Protein AF-A0A2W5K0N5-F1 (afdb_monomer_lite)

Sequence (132 aa):
MLLSHVYIVDNYRSVMNYVKLINAAVADLQDRGVRAVEAFGRLGNAGSYAQDADPTSALDHICIPTQDVLSACGFKEIVPHPRVSRWRMDINKRNLWKKSVKAALDQRYVDRMIELITYGAPSSPLAGSFSE

Secondary structure (DSSP, 8-state):
-EE------GGG--HHHHHHHHHHHHHHHHHTT--EEEEEEESS-TTGGGTS--TT-TT--TTSPBHHHHHHTT-EEEE--SSEEEEEEE--GGGHHHHHHHHHHHHHHHHHHHHHHHHHS-----------

pLDDT: mean 75.94, std 15.47, range [40.19, 95.31]

Radius of gyration: 26.56 Å; chains: 1; bounding box: 99×34×38 Å

Structure (mmCIF, N/CA/C/O backbone):
data_AF-A0A2W5K0N5-F1
#
_entry.id   AF-A0A2W5K0N5-F1
#
loop_
_atom_site.group_PDB
_atom_site.id
_atom_site.type_symbol
_atom_site.label_atom_id
_atom_site.label_alt_id
_atom_site.label_comp_id
_atom_site.label_asym_id
_atom_site.label_entity_id
_atom_site.label_seq_id
_atom_site.pdbx_PDB_ins_code
_atom_site.Cartn_x
_atom_site.Cartn_y
_atom_site.Cartn_z
_atom_site.occupancy
_atom_site.B_iso_or_equiv
_atom_site.auth_seq_id
_atom_site.auth_comp_id
_atom_site.auth_asym_id
_atom_site.auth_atom_id
_atom_site.pdbx_PDB_model_num
ATOM 1 N N . MET A 1 1 ? 2.009 -6.649 8.890 1.00 78.12 1 MET A N 1
ATOM 2 C CA . MET A 1 1 ? 1.564 -7.415 7.703 1.00 78.12 1 MET A CA 1
ATOM 3 C C . MET A 1 1 ? 2.596 -7.240 6.602 1.00 78.12 1 MET A C 1
ATOM 5 O O . MET A 1 1 ? 3.223 -6.189 6.595 1.00 78.12 1 MET A O 1
ATOM 9 N N . LEU A 1 2 ? 2.782 -8.226 5.722 1.00 77.75 2 LEU A N 1
ATOM 10 C CA . LEU A 1 2 ? 3.717 -8.143 4.597 1.00 77.75 2 LEU A CA 1
ATOM 11 C C . LEU A 1 2 ? 2.949 -7.952 3.280 1.00 77.75 2 LEU A C 1
ATOM 13 O O . LEU A 1 2 ? 2.092 -8.768 2.952 1.00 77.75 2 LEU A O 1
ATOM 17 N N . LEU A 1 3 ? 3.263 -6.893 2.539 1.00 76.69 3 LEU A N 1
ATOM 18 C CA . LEU A 1 3 ? 2.844 -6.686 1.158 1.00 76.69 3 LEU A CA 1
ATOM 19 C C . LEU A 1 3 ? 3.923 -7.280 0.248 1.00 76.69 3 LEU A C 1
ATOM 21 O O . LEU A 1 3 ? 4.982 -6.681 0.057 1.00 76.69 3 LEU A O 1
ATOM 25 N N . SER A 1 4 ? 3.678 -8.487 -0.256 1.00 69.69 4 SER A N 1
ATOM 26 C CA . SER A 1 4 ? 4.635 -9.203 -1.104 1.00 69.69 4 SER A CA 1
ATOM 27 C C . SER A 1 4 ? 4.539 -8.787 -2.570 1.00 69.69 4 SER A C 1
ATOM 29 O O . SER A 1 4 ? 5.571 -8.573 -3.203 1.00 69.69 4 SER A O 1
ATOM 31 N N . HIS A 1 5 ? 3.316 -8.652 -3.096 1.00 78.62 5 HIS A N 1
ATOM 32 C CA . HIS A 1 5 ? 3.070 -8.437 -4.519 1.00 78.62 5 HIS A CA 1
ATOM 33 C C . HIS A 1 5 ? 1.906 -7.475 -4.774 1.00 78.62 5 HIS A C 1
ATOM 35 O O . HIS A 1 5 ? 0.854 -7.573 -4.143 1.00 78.62 5 HIS A O 1
ATOM 41 N N . VAL A 1 6 ? 2.088 -6.574 -5.737 1.00 81.81 6 VAL A N 1
ATOM 42 C CA . VAL A 1 6 ? 1.062 -5.691 -6.297 1.00 81.81 6 VAL A CA 1
ATOM 43 C C . VAL A 1 6 ? 1.222 -5.689 -7.808 1.00 81.81 6 VAL A C 1
ATOM 45 O O . VAL A 1 6 ? 2.277 -5.328 -8.324 1.00 81.81 6 VAL A O 1
ATOM 48 N N . TYR A 1 7 ? 0.168 -6.069 -8.521 1.00 81.25 7 TYR A N 1
ATOM 49 C CA . TYR A 1 7 ? 0.169 -6.125 -9.976 1.00 81.25 7 TYR A CA 1
ATOM 50 C C . TYR A 1 7 ? -0.955 -5.260 -10.539 1.00 81.25 7 TYR A C 1
ATOM 52 O O . TYR A 1 7 ? -2.096 -5.331 -10.083 1.00 81.25 7 TYR A O 1
ATOM 60 N N . ILE A 1 8 ? -0.617 -4.453 -11.541 1.00 80.75 8 ILE A N 1
ATOM 61 C CA . ILE A 1 8 ? -1.568 -3.694 -12.344 1.00 80.75 8 ILE A CA 1
ATOM 62 C C . ILE A 1 8 ? -1.323 -4.095 -13.791 1.00 80.75 8 ILE A C 1
ATOM 64 O O . ILE A 1 8 ? -0.190 -4.038 -14.264 1.00 80.75 8 ILE A O 1
ATOM 68 N N . VAL A 1 9 ? -2.391 -4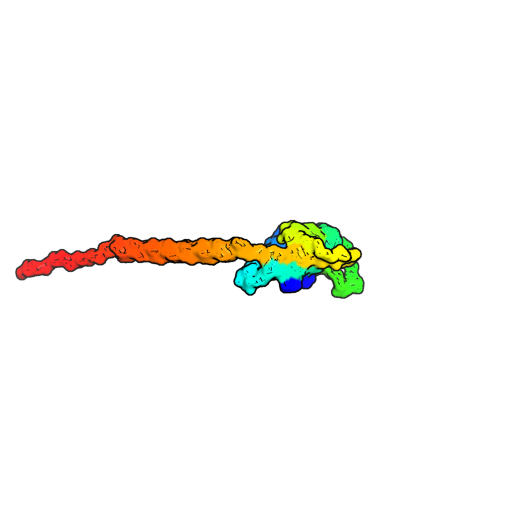.507 -14.470 1.00 80.94 9 VAL A N 1
ATOM 69 C CA . VAL A 1 9 ? -2.374 -4.838 -15.899 1.00 80.94 9 VAL A CA 1
ATOM 70 C C . VAL A 1 9 ? -1.845 -3.668 -16.732 1.00 80.94 9 VAL A C 1
ATOM 72 O O . VAL A 1 9 ? -2.127 -2.506 -16.435 1.00 80.94 9 VAL A O 1
ATOM 75 N N . ASP A 1 10 ? -1.100 -3.982 -17.791 1.00 75.69 10 ASP A N 1
ATOM 76 C CA . ASP A 1 10 ? -0.257 -3.026 -18.525 1.00 75.69 10 ASP A CA 1
ATOM 77 C C . ASP A 1 10 ? -1.001 -1.765 -18.989 1.00 75.69 10 ASP A C 1
ATOM 79 O O . ASP A 1 10 ? -0.510 -0.656 -18.786 1.00 75.69 10 ASP A O 1
ATOM 83 N N . ASN A 1 11 ? -2.237 -1.913 -19.476 1.00 80.81 11 ASN A N 1
ATOM 84 C CA . ASN A 1 11 ? -3.085 -0.805 -19.946 1.00 80.81 11 ASN A CA 1
ATOM 85 C C . ASN A 1 11 ? -3.428 0.238 -18.867 1.00 80.81 11 ASN A C 1
ATOM 87 O O . ASN A 1 11 ? -3.896 1.329 -19.185 1.00 80.81 11 ASN A O 1
ATOM 91 N N . TYR A 1 12 ? -3.223 -0.093 -17.592 1.00 80.38 12 TYR A N 1
ATOM 92 C CA . TYR A 1 12 ? -3.533 0.767 -16.454 1.00 80.38 12 TYR A CA 1
ATOM 93 C C . TYR A 1 12 ? -2.299 1.074 -15.603 1.00 80.38 12 TYR A C 1
ATOM 95 O O . TYR A 1 12 ? -2.435 1.645 -14.516 1.00 80.38 12 TYR A O 1
ATOM 103 N N . ARG A 1 13 ? -1.087 0.728 -16.053 1.00 76.94 13 ARG A N 1
ATOM 104 C CA . ARG A 1 13 ? 0.127 1.026 -15.289 1.00 76.94 13 ARG A CA 1
ATOM 105 C C . ARG A 1 13 ? 0.371 2.526 -15.230 1.00 76.94 13 ARG A C 1
ATOM 107 O O . ARG A 1 13 ? 0.642 3.189 -16.222 1.00 76.94 13 ARG A O 1
ATOM 114 N N . SER A 1 14 ? 0.299 3.061 -14.021 1.00 78.69 14 SER A N 1
ATOM 115 C CA . SER A 1 14 ? 0.769 4.401 -13.689 1.00 78.69 14 SER A CA 1
ATOM 116 C C . SER A 1 14 ? 1.132 4.434 -12.211 1.00 78.69 14 SER A C 1
ATOM 118 O O . SER A 1 14 ? 0.485 3.749 -11.414 1.00 78.69 14 SER A O 1
ATOM 120 N N . VAL A 1 15 ? 2.117 5.257 -11.828 1.00 79.94 15 VAL A N 1
ATOM 121 C CA . VAL A 1 15 ? 2.487 5.485 -10.412 1.00 79.94 15 VAL A CA 1
ATOM 122 C C . VAL A 1 15 ? 1.230 5.712 -9.569 1.00 79.94 15 VAL A C 1
ATOM 124 O O . VAL A 1 15 ? 1.040 5.091 -8.528 1.00 79.94 15 VAL A O 1
ATOM 127 N N . MET A 1 16 ? 0.327 6.562 -10.060 1.00 83.69 16 MET A N 1
ATOM 128 C CA . MET A 1 16 ? -0.874 6.961 -9.336 1.00 83.69 16 MET A CA 1
ATOM 129 C C . MET A 1 16 ? -1.853 5.801 -9.115 1.00 83.69 16 MET A C 1
ATOM 131 O O . MET A 1 16 ? -2.501 5.742 -8.072 1.00 83.69 16 MET A O 1
ATOM 135 N N . ASN A 1 17 ? -1.959 4.860 -10.057 1.00 87.25 17 ASN A N 1
ATOM 136 C CA . ASN A 1 17 ? -2.817 3.687 -9.883 1.00 87.25 17 ASN A CA 1
ATOM 137 C C . ASN A 1 17 ? -2.241 2.716 -8.844 1.00 87.25 17 ASN A C 1
ATOM 139 O O . ASN A 1 17 ? -3.003 2.195 -8.028 1.00 87.25 17 ASN A O 1
ATOM 143 N N . TYR A 1 18 ? -0.915 2.551 -8.791 1.00 86.94 18 TYR A N 1
ATOM 144 C CA . TYR A 1 18 ? -0.266 1.807 -7.706 1.00 86.94 18 TYR A CA 1
ATOM 145 C C . TYR A 1 18 ? -0.507 2.466 -6.349 1.00 86.94 18 TYR A C 1
ATOM 147 O O . TYR A 1 18 ? -0.925 1.795 -5.408 1.00 86.94 18 TYR A O 1
ATOM 155 N N . VAL A 1 19 ? -0.314 3.785 -6.262 1.00 87.75 19 VAL A N 1
ATOM 156 C CA . VAL A 1 19 ? -0.533 4.548 -5.026 1.00 87.75 19 VAL A CA 1
ATOM 157 C C . VAL A 1 19 ? -1.979 4.419 -4.544 1.00 87.75 19 VAL A C 1
ATOM 159 O O . VAL A 1 19 ? -2.211 4.150 -3.368 1.00 87.75 19 VAL A O 1
ATOM 162 N N . LYS A 1 20 ? -2.963 4.549 -5.442 1.00 90.06 20 LYS A N 1
ATOM 163 C CA . LYS A 1 20 ? -4.386 4.367 -5.111 1.00 90.06 20 LYS A CA 1
ATOM 164 C C . LYS A 1 20 ? -4.668 2.977 -4.542 1.00 90.06 20 LYS A C 1
ATOM 166 O O . LYS A 1 20 ? -5.316 2.873 -3.504 1.00 90.06 20 LYS A O 1
ATOM 171 N N . LEU A 1 21 ? -4.174 1.929 -5.203 1.00 90.81 21 LEU A N 1
ATOM 172 C CA . LEU A 1 21 ? -4.404 0.546 -4.790 1.00 90.81 21 LEU A CA 1
ATOM 173 C C . LEU A 1 21 ? -3.762 0.246 -3.429 1.00 90.81 21 LEU A C 1
ATOM 175 O O . LEU A 1 21 ? -4.417 -0.303 -2.544 1.00 90.81 21 LEU A O 1
ATOM 179 N N . ILE A 1 22 ? -2.503 0.651 -3.242 1.00 90.75 22 ILE A N 1
ATOM 180 C CA . ILE A 1 22 ? -1.772 0.450 -1.987 1.00 90.75 22 ILE A CA 1
ATOM 181 C C . ILE A 1 22 ? -2.444 1.226 -0.851 1.00 90.75 22 ILE A C 1
ATOM 183 O O . ILE A 1 22 ? -2.682 0.651 0.208 1.00 90.75 22 ILE A O 1
ATOM 187 N N . ASN A 1 23 ? -2.819 2.490 -1.062 1.00 90.75 23 ASN A N 1
ATOM 188 C CA . ASN A 1 23 ? -3.488 3.293 -0.036 1.00 90.75 23 ASN A CA 1
ATOM 189 C C . ASN A 1 23 ? -4.859 2.726 0.354 1.00 90.75 23 ASN A C 1
ATOM 191 O O . ASN A 1 23 ? -5.196 2.727 1.537 1.00 90.75 23 ASN A O 1
ATOM 195 N N . ALA A 1 24 ? -5.634 2.216 -0.608 1.00 90.19 24 ALA A N 1
ATOM 196 C CA . ALA A 1 24 ? -6.909 1.561 -0.324 1.00 90.19 24 ALA A CA 1
ATOM 197 C C . ALA A 1 24 ? -6.716 0.297 0.530 1.00 90.19 24 ALA A C 1
ATOM 199 O O . ALA A 1 24 ? -7.400 0.126 1.538 1.00 90.19 24 ALA A O 1
ATOM 200 N N . ALA A 1 25 ? -5.737 -0.546 0.182 1.00 91.19 25 ALA A N 1
ATOM 201 C CA . ALA A 1 25 ? -5.396 -1.722 0.979 1.00 91.19 25 ALA A CA 1
ATOM 202 C C . ALA A 1 25 ? -4.927 -1.328 2.388 1.00 91.19 25 ALA A C 1
ATOM 204 O O . ALA A 1 25 ? -5.382 -1.884 3.380 1.00 91.19 25 ALA A O 1
ATOM 205 N N . VAL A 1 26 ? -4.055 -0.327 2.502 1.00 90.19 26 VAL A N 1
ATOM 206 C CA . VAL A 1 26 ? -3.580 0.199 3.787 1.00 90.19 26 VAL A CA 1
ATOM 207 C C . VAL A 1 26 ? -4.726 0.715 4.659 1.00 90.19 26 VAL A C 1
ATOM 209 O O . VAL A 1 26 ? -4.705 0.475 5.866 1.00 90.19 26 VAL A O 1
ATOM 212 N N . ALA A 1 27 ? -5.712 1.400 4.076 1.00 88.00 27 ALA A N 1
ATOM 213 C CA . ALA A 1 27 ? -6.884 1.882 4.799 1.00 88.00 27 ALA A CA 1
ATOM 214 C C . ALA A 1 27 ? -7.715 0.720 5.372 1.00 88.00 27 ALA A C 1
ATOM 216 O O . ALA A 1 27 ? -8.023 0.728 6.562 1.00 88.00 27 ALA A O 1
ATOM 217 N N . ASP A 1 28 ? -7.977 -0.325 4.581 1.00 89.06 28 ASP A N 1
ATOM 218 C CA . ASP A 1 28 ? -8.664 -1.534 5.066 1.00 89.06 28 ASP A CA 1
ATOM 219 C C . ASP A 1 28 ? -7.885 -2.213 6.212 1.00 89.06 28 ASP A C 1
ATOM 221 O O . ASP A 1 28 ? -8.448 -2.603 7.235 1.00 89.06 28 ASP A O 1
ATOM 225 N N . LEU A 1 29 ? -6.555 -2.286 6.113 1.00 89.12 29 LEU A N 1
ATOM 226 C CA . LEU A 1 29 ? -5.715 -2.838 7.183 1.00 89.12 29 LEU A CA 1
ATOM 227 C C . LEU A 1 29 ? -5.703 -1.977 8.443 1.00 89.12 29 LEU A C 1
ATOM 229 O O . LEU A 1 29 ? -5.620 -2.504 9.558 1.00 89.12 29 LEU A O 1
ATOM 233 N N . GLN A 1 30 ? -5.760 -0.659 8.274 1.00 85.94 30 GLN A N 1
ATOM 234 C CA . GLN A 1 30 ? -5.867 0.279 9.377 1.00 85.94 30 GLN A CA 1
ATOM 235 C C . GLN A 1 30 ? -7.162 0.044 10.161 1.00 85.94 30 GLN A C 1
ATOM 237 O O . GLN A 1 30 ? -7.110 -0.011 11.394 1.00 85.94 30 GLN A O 1
ATOM 242 N N . ASP A 1 31 ? -8.280 -0.171 9.468 1.00 84.50 31 ASP A N 1
ATOM 243 C CA . ASP A 1 31 ? -9.580 -0.458 10.083 1.00 84.50 31 ASP A CA 1
ATOM 244 C C . ASP A 1 31 ? -9.586 -1.820 10.800 1.00 84.50 31 ASP A C 1
ATOM 246 O O . ASP A 1 31 ? -10.184 -1.967 11.866 1.00 84.50 31 ASP A O 1
ATOM 250 N N . ARG A 1 32 ? -8.798 -2.788 10.312 1.00 86.06 32 ARG A N 1
ATOM 251 C CA . ARG A 1 32 ? -8.540 -4.083 10.981 1.00 86.06 32 ARG A CA 1
ATOM 252 C C . ARG A 1 32 ? -7.537 -4.002 12.140 1.00 86.06 32 ARG A C 1
ATOM 254 O O . ARG A 1 32 ? -7.198 -5.015 12.750 1.00 86.06 32 ARG A O 1
ATOM 261 N N . GLY A 1 33 ? -7.026 -2.812 12.456 1.00 84.12 33 GLY A N 1
ATOM 262 C CA . GLY A 1 33 ? -6.137 -2.579 13.595 1.00 84.12 33 GLY A CA 1
ATOM 263 C C . GLY A 1 33 ? -4.663 -2.932 13.364 1.00 84.12 33 GLY A C 1
ATOM 264 O O . GLY A 1 33 ? -3.892 -2.961 14.337 1.00 84.12 33 GLY A O 1
ATOM 265 N N . VAL A 1 34 ? -4.245 -3.155 12.111 1.00 90.25 34 VAL A N 1
ATOM 266 C CA . VAL A 1 34 ? -2.838 -3.372 11.745 1.00 90.25 34 VAL A CA 1
ATOM 267 C C . VAL A 1 34 ? -2.022 -2.121 12.074 1.00 90.25 34 VAL A C 1
ATOM 269 O O . VAL A 1 34 ? -2.405 -0.998 11.764 1.00 90.25 34 VAL A O 1
ATOM 272 N N . ARG A 1 35 ? -0.878 -2.313 12.742 1.00 89.00 35 ARG A N 1
ATOM 273 C CA . ARG A 1 35 ? -0.014 -1.208 13.204 1.00 89.00 35 ARG A CA 1
ATOM 274 C C . ARG A 1 35 ? 1.081 -0.828 12.220 1.00 89.00 35 ARG A C 1
ATOM 276 O O . ARG A 1 35 ? 1.585 0.284 12.286 1.00 89.00 35 ARG A O 1
ATOM 283 N N . ALA A 1 36 ? 1.477 -1.757 11.361 1.00 92.12 36 ALA A N 1
ATOM 284 C CA . ALA A 1 36 ? 2.515 -1.528 10.375 1.00 92.12 36 ALA A CA 1
ATOM 285 C C . ALA A 1 36 ? 2.392 -2.501 9.203 1.00 92.12 36 ALA A C 1
ATOM 287 O O . ALA A 1 36 ? 2.004 -3.670 9.367 1.00 92.12 36 ALA A O 1
ATOM 288 N N . VAL A 1 37 ? 2.776 -2.002 8.036 1.00 93.19 37 VAL A N 1
ATOM 289 C CA . VAL A 1 37 ? 2.890 -2.763 6.796 1.00 93.19 37 VAL A CA 1
ATOM 290 C C . VAL A 1 37 ? 4.348 -2.745 6.376 1.00 93.19 37 VAL A C 1
ATOM 292 O O . VAL A 1 37 ? 4.963 -1.686 6.316 1.00 93.19 37 VAL A O 1
ATOM 295 N N . GLU A 1 38 ? 4.898 -3.920 6.111 1.00 94.81 38 GLU A N 1
ATOM 296 C CA . GLU A 1 38 ? 6.221 -4.084 5.519 1.00 94.81 38 GLU A CA 1
ATOM 297 C C . GLU A 1 38 ? 6.057 -4.491 4.060 1.00 94.81 38 GLU A C 1
ATOM 299 O O . GLU A 1 38 ? 5.112 -5.199 3.721 1.00 94.81 38 GLU A O 1
ATOM 304 N N . ALA A 1 39 ? 6.953 -4.033 3.198 1.00 92.50 39 ALA A N 1
ATOM 305 C CA . ALA A 1 39 ? 6.947 -4.335 1.775 1.00 92.50 39 ALA A CA 1
ATOM 306 C C . ALA A 1 39 ? 8.378 -4.534 1.280 1.00 92.50 39 ALA A C 1
ATOM 308 O O . ALA A 1 39 ? 9.330 -4.012 1.867 1.00 92.50 39 ALA A O 1
ATOM 309 N N . PHE A 1 40 ? 8.529 -5.270 0.187 1.00 90.38 40 PHE A N 1
ATOM 310 C CA . PHE A 1 40 ? 9.780 -5.302 -0.561 1.00 90.38 40 PHE A CA 1
ATOM 311 C C . PHE A 1 40 ? 9.687 -4.325 -1.728 1.00 90.38 40 PHE A C 1
ATOM 313 O O . PHE A 1 40 ? 8.659 -4.262 -2.398 1.00 90.38 40 PHE A O 1
ATOM 320 N N . GLY A 1 41 ? 10.746 -3.547 -1.932 1.00 87.81 41 GLY A N 1
ATOM 321 C CA . GLY A 1 41 ? 10.824 -2.520 -2.961 1.00 87.81 41 GLY A CA 1
ATOM 322 C C . GLY A 1 41 ? 12.032 -2.724 -3.853 1.00 87.81 41 GLY A C 1
ATOM 323 O O . GLY A 1 41 ? 13.132 -2.941 -3.347 1.00 87.81 41 GLY A O 1
ATOM 324 N N . ARG A 1 42 ? 11.843 -2.642 -5.168 1.00 85.00 42 ARG A N 1
ATOM 325 C CA . ARG A 1 42 ? 12.955 -2.671 -6.125 1.00 85.00 42 ARG A CA 1
ATOM 326 C C . ARG A 1 42 ? 13.481 -1.256 -6.367 1.00 85.00 42 ARG A C 1
ATOM 328 O O . ARG A 1 42 ? 12.714 -0.290 -6.346 1.00 85.00 42 ARG A O 1
ATOM 335 N N . LEU A 1 43 ? 14.779 -1.147 -6.629 1.00 80.12 43 LEU A N 1
ATOM 336 C CA . LEU A 1 43 ? 15.374 0.073 -7.173 1.00 80.12 43 LEU A CA 1
ATOM 337 C C . LEU A 1 43 ? 14.749 0.399 -8.541 1.00 80.12 43 LEU A C 1
ATOM 339 O O . LEU A 1 43 ? 14.390 -0.504 -9.292 1.00 80.12 43 LEU A O 1
ATOM 343 N N . GLY A 1 44 ? 14.610 1.683 -8.861 1.00 76.25 44 GLY A N 1
ATOM 344 C CA . GLY A 1 44 ? 14.014 2.139 -10.121 1.00 76.25 44 GLY A CA 1
ATOM 345 C C . GLY A 1 44 ? 12.743 2.962 -9.927 1.00 76.25 44 GLY A C 1
ATOM 346 O O . GLY A 1 44 ? 12.392 3.344 -8.808 1.00 76.25 44 GLY A O 1
ATOM 347 N N . ASN A 1 45 ? 12.076 3.263 -11.040 1.00 70.00 45 ASN A N 1
ATOM 348 C CA . ASN A 1 45 ? 10.866 4.080 -11.080 1.00 70.00 45 ASN A CA 1
ATOM 349 C C . ASN A 1 45 ? 9.708 3.299 -11.709 1.00 70.00 45 ASN A C 1
ATOM 351 O O . ASN A 1 45 ? 9.919 2.313 -12.407 1.00 70.00 45 ASN A O 1
ATOM 355 N N . ALA A 1 46 ? 8.470 3.742 -11.523 1.00 63.22 46 ALA A N 1
ATOM 356 C CA . ALA A 1 46 ? 7.320 3.040 -12.084 1.00 63.22 46 ALA A CA 1
ATOM 357 C C . ALA A 1 46 ? 7.299 3.005 -13.626 1.00 63.22 46 ALA A C 1
ATOM 359 O O . ALA A 1 46 ? 6.523 2.258 -14.213 1.00 63.22 46 ALA A O 1
ATOM 360 N N . GLY A 1 47 ? 8.119 3.811 -14.307 1.00 60.12 47 GLY A N 1
ATOM 361 C CA . GLY A 1 47 ? 8.317 3.707 -15.754 1.00 60.12 47 GLY A CA 1
ATOM 362 C C . GLY A 1 47 ? 9.169 2.498 -16.156 1.00 60.12 47 GLY A C 1
ATOM 363 O O . GLY A 1 47 ? 9.066 2.029 -17.286 1.00 60.12 47 GLY A O 1
ATOM 364 N N . SER A 1 48 ? 9.964 1.949 -15.232 1.00 61.22 48 SER A N 1
ATOM 365 C CA . SER A 1 48 ? 10.899 0.852 -15.485 1.00 61.22 48 SER A CA 1
ATOM 366 C C . SER A 1 48 ? 10.275 -0.546 -15.356 1.00 61.22 48 SER A C 1
ATOM 368 O O . SER A 1 48 ? 10.924 -1.541 -15.678 1.00 61.22 48 SER A O 1
ATOM 370 N N . TYR A 1 49 ? 8.980 -0.656 -15.006 1.00 60.94 49 TYR A N 1
ATOM 371 C CA . TYR A 1 49 ? 8.255 -1.942 -15.008 1.00 60.94 49 TYR A CA 1
ATOM 372 C C . TYR A 1 49 ? 8.268 -2.650 -16.374 1.00 60.94 49 TYR A C 1
ATOM 374 O O . TYR A 1 49 ? 8.102 -3.864 -16.411 1.00 60.94 49 TYR A O 1
ATOM 382 N N . ALA A 1 50 ? 8.460 -1.910 -17.472 1.00 51.81 50 ALA A N 1
ATOM 383 C CA . ALA A 1 50 ? 8.512 -2.453 -18.830 1.00 51.81 50 ALA A CA 1
ATOM 384 C C . ALA A 1 50 ? 9.933 -2.804 -19.318 1.00 51.81 50 ALA A C 1
ATOM 386 O O . ALA A 1 50 ? 10.064 -3.577 -20.260 1.00 51.81 50 ALA A O 1
ATOM 387 N N . GLN A 1 51 ? 10.985 -2.233 -18.719 1.00 53.47 51 GLN A N 1
ATOM 388 C CA . GLN A 1 51 ? 12.378 -2.408 -19.169 1.00 53.47 51 GLN A CA 1
ATOM 389 C C . GLN A 1 51 ? 13.167 -3.404 -18.316 1.00 53.47 51 GLN A C 1
ATOM 391 O O . GLN A 1 51 ? 14.084 -4.041 -18.822 1.00 53.47 51 GLN A O 1
ATOM 396 N N . ASP A 1 52 ? 12.775 -3.586 -17.055 1.00 51.31 52 ASP A N 1
ATOM 397 C CA . ASP A 1 52 ? 13.497 -4.420 -16.088 1.00 51.31 52 ASP A CA 1
ATOM 398 C C . ASP A 1 52 ? 12.877 -5.822 -15.929 1.00 51.31 52 ASP A C 1
ATOM 400 O O . ASP A 1 52 ? 12.939 -6.392 -14.837 1.00 51.31 52 ASP A O 1
ATOM 404 N N . ALA A 1 53 ? 12.181 -6.319 -16.956 1.00 54.19 53 ALA A N 1
ATOM 405 C CA . ALA A 1 53 ? 11.645 -7.676 -17.003 1.00 54.19 53 ALA A CA 1
ATOM 406 C C . ALA A 1 53 ? 12.601 -8.558 -17.831 1.00 54.19 53 ALA A C 1
ATOM 408 O O . ALA A 1 53 ? 12.438 -8.685 -19.040 1.00 54.19 53 ALA A O 1
ATOM 409 N N . ASP A 1 54 ? 13.627 -9.117 -17.194 1.00 53.16 54 ASP A N 1
ATOM 410 C CA . ASP A 1 54 ? 14.319 -10.323 -17.636 1.00 53.16 54 ASP A CA 1
ATOM 411 C C . ASP A 1 54 ? 13.295 -11.469 -17.813 1.00 53.16 54 ASP A C 1
ATOM 413 O O . ASP A 1 54 ? 12.788 -12.038 -16.838 1.00 53.16 54 ASP A O 1
ATOM 417 N N . PRO A 1 55 ? 12.985 -11.858 -19.062 1.00 52.09 55 PRO A N 1
ATOM 418 C CA . PRO A 1 55 ? 11.996 -12.894 -19.350 1.00 52.09 55 PRO A CA 1
ATOM 419 C C . PRO A 1 55 ? 12.424 -14.288 -18.858 1.00 52.09 55 PRO A C 1
ATOM 421 O O . PRO A 1 55 ? 11.620 -15.219 -18.872 1.00 52.09 55 PRO A O 1
ATOM 424 N N . THR A 1 56 ? 13.680 -14.447 -18.434 1.00 53.00 56 THR A N 1
ATOM 425 C CA . THR A 1 56 ? 14.278 -15.714 -17.993 1.00 53.00 56 THR A CA 1
ATOM 426 C C . THR A 1 56 ? 14.197 -15.928 -16.481 1.00 53.00 56 THR A C 1
ATOM 428 O O . THR A 1 56 ? 14.410 -17.042 -15.997 1.00 53.00 56 THR A O 1
ATOM 431 N N . SER A 1 57 ? 13.878 -14.886 -15.714 1.00 55.19 57 SER A N 1
ATOM 432 C CA . SER A 1 57 ? 13.813 -14.937 -14.258 1.00 55.19 57 SER A CA 1
ATOM 433 C C . SER A 1 57 ? 12.358 -15.092 -13.806 1.00 55.19 57 SER A C 1
ATOM 435 O O . SER A 1 57 ? 11.544 -14.181 -13.888 1.00 55.19 57 SER A O 1
ATOM 437 N N . ALA A 1 58 ? 12.011 -16.259 -13.253 1.00 49.19 58 ALA A N 1
ATOM 438 C CA . ALA A 1 58 ? 10.697 -16.504 -12.637 1.00 49.19 58 ALA A CA 1
ATOM 439 C C . ALA A 1 58 ? 10.399 -15.576 -11.434 1.00 49.19 58 ALA A C 1
ATOM 441 O O . ALA A 1 58 ? 9.288 -15.569 -10.904 1.00 49.19 58 ALA A O 1
ATOM 442 N N . LEU A 1 59 ? 11.403 -14.813 -10.989 1.00 50.56 59 LEU A N 1
ATOM 443 C CA . LEU A 1 59 ? 11.346 -13.843 -9.902 1.00 50.56 59 LEU A CA 1
ATOM 444 C C . LEU A 1 59 ? 11.160 -12.405 -10.391 1.00 50.56 59 LEU A C 1
ATOM 446 O O . LEU A 1 59 ? 11.197 -11.494 -9.560 1.00 50.56 59 LEU A O 1
ATOM 450 N N . ASP A 1 60 ? 10.952 -12.188 -11.691 1.00 54.28 60 ASP A N 1
ATOM 451 C CA . ASP A 1 60 ? 10.863 -10.856 -12.272 1.00 54.28 60 ASP A CA 1
ATOM 452 C C . ASP A 1 60 ? 9.617 -10.087 -11.842 1.00 54.28 60 ASP A C 1
ATOM 454 O O . ASP A 1 60 ? 8.557 -10.111 -12.458 1.00 54.28 60 ASP A O 1
ATOM 458 N N . HIS A 1 61 ? 9.764 -9.466 -10.669 1.00 57.88 61 HIS A N 1
ATOM 459 C CA . HIS A 1 61 ? 9.702 -8.047 -10.317 1.00 57.88 61 HIS A CA 1
ATOM 460 C C . HIS A 1 61 ? 8.612 -7.136 -10.904 1.00 57.88 61 HIS A C 1
ATOM 462 O O . HIS A 1 61 ? 8.431 -6.037 -10.388 1.00 57.88 61 HIS A O 1
ATOM 468 N N . ILE A 1 62 ? 7.823 -7.568 -11.884 1.00 61.78 62 ILE A N 1
ATOM 469 C CA . ILE A 1 62 ? 6.657 -6.841 -12.400 1.00 61.78 62 ILE A CA 1
ATOM 470 C C . ILE A 1 62 ? 5.632 -6.591 -11.279 1.00 61.78 62 ILE A C 1
ATOM 472 O O . ILE A 1 62 ? 4.890 -5.605 -11.307 1.00 61.78 62 ILE A O 1
ATOM 476 N N . CYS A 1 63 ? 5.606 -7.490 -10.291 1.00 71.56 63 CYS A N 1
ATOM 477 C CA . CYS A 1 63 ? 4.699 -7.459 -9.150 1.00 71.56 63 CYS A CA 1
ATOM 478 C C . CYS A 1 63 ? 5.324 -6.854 -7.882 1.00 71.56 63 CYS A C 1
ATOM 480 O O . CYS A 1 63 ? 4.644 -6.782 -6.861 1.00 71.56 63 CYS A O 1
ATOM 482 N N . ILE A 1 64 ? 6.608 -6.482 -7.890 1.00 80.31 64 ILE A N 1
ATOM 483 C CA . ILE A 1 64 ? 7.257 -5.853 -6.731 1.00 80.31 64 ILE A CA 1
ATOM 484 C C . ILE A 1 64 ? 7.255 -4.343 -6.967 1.00 80.31 64 ILE A C 1
ATOM 486 O O . ILE A 1 64 ? 7.821 -3.899 -7.964 1.00 80.31 64 ILE A O 1
ATOM 490 N N . PRO A 1 65 ? 6.639 -3.543 -6.082 1.00 84.44 65 PRO A N 1
ATOM 491 C CA . PRO A 1 65 ? 6.573 -2.106 -6.281 1.00 84.44 65 PRO A CA 1
ATOM 492 C C . PRO A 1 65 ? 7.972 -1.477 -6.274 1.00 84.44 65 PRO A C 1
ATOM 494 O O . PRO A 1 65 ? 8.877 -1.889 -5.545 1.00 84.44 65 PRO A O 1
ATOM 497 N N . THR A 1 66 ? 8.147 -0.457 -7.097 1.00 86.38 66 THR A N 1
ATOM 498 C CA . THR A 1 66 ? 9.366 0.340 -7.188 1.00 86.38 66 THR A CA 1
ATOM 499 C C . THR A 1 66 ? 9.487 1.312 -6.017 1.00 86.38 66 THR A C 1
ATOM 501 O O . THR A 1 66 ? 8.517 1.641 -5.324 1.00 86.38 66 THR A O 1
ATOM 504 N N . GLN A 1 67 ? 10.712 1.775 -5.783 1.00 88.19 67 GLN A N 1
ATOM 505 C CA . GLN A 1 67 ? 11.046 2.699 -4.706 1.00 88.19 67 GLN A CA 1
ATOM 506 C C . GLN A 1 67 ? 10.215 3.991 -4.738 1.00 88.19 67 GLN A C 1
ATOM 508 O O . GLN A 1 67 ? 9.763 4.445 -3.687 1.00 88.19 67 GLN A O 1
ATOM 513 N N . ASP A 1 68 ? 9.980 4.574 -5.914 1.00 87.44 68 ASP A N 1
ATOM 514 C CA . ASP A 1 68 ? 9.164 5.784 -6.093 1.00 87.44 68 ASP A CA 1
ATOM 515 C C . ASP A 1 68 ? 7.696 5.574 -5.684 1.00 87.44 68 ASP A C 1
ATOM 517 O O . ASP A 1 68 ? 7.112 6.420 -5.012 1.00 87.44 68 ASP A O 1
ATOM 521 N N . VAL A 1 69 ? 7.110 4.418 -6.008 1.00 88.50 69 VAL A N 1
ATOM 522 C CA . VAL A 1 69 ? 5.745 4.056 -5.600 1.00 88.50 69 VAL A CA 1
ATOM 523 C C . VAL A 1 69 ? 5.653 3.913 -4.083 1.00 88.50 69 VAL A C 1
ATOM 525 O O . VAL A 1 69 ? 4.752 4.479 -3.462 1.00 88.50 69 VAL A O 1
ATOM 528 N N . LEU A 1 70 ? 6.579 3.173 -3.467 1.00 91.25 70 LEU A N 1
ATOM 529 C CA . LEU A 1 70 ? 6.574 2.949 -2.018 1.00 91.25 70 LEU A CA 1
ATOM 530 C C . LEU A 1 70 ? 6.801 4.248 -1.240 1.00 91.25 70 LEU A C 1
ATOM 532 O O . LEU A 1 70 ? 6.084 4.525 -0.276 1.00 91.25 70 LEU A O 1
ATOM 536 N N . SER A 1 71 ? 7.751 5.070 -1.683 1.00 90.69 71 SER A N 1
ATOM 537 C CA . SER A 1 71 ? 8.008 6.378 -1.078 1.00 90.69 71 SER A CA 1
ATOM 538 C C . SER A 1 71 ? 6.827 7.340 -1.260 1.00 90.69 71 SER A C 1
ATOM 540 O O . SER A 1 71 ? 6.448 8.003 -0.294 1.00 90.69 71 SER A O 1
ATOM 542 N N . ALA A 1 72 ? 6.155 7.341 -2.419 1.00 89.38 72 ALA A N 1
ATOM 543 C CA . ALA A 1 72 ? 4.921 8.106 -2.637 1.00 89.38 72 ALA A CA 1
ATOM 544 C C . ALA A 1 72 ? 3.755 7.653 -1.734 1.00 89.38 72 ALA A C 1
ATOM 546 O O . ALA A 1 72 ? 2.915 8.468 -1.356 1.00 89.38 72 ALA A O 1
ATOM 547 N N . CYS A 1 73 ? 3.715 6.374 -1.347 1.00 90.31 73 CYS A N 1
ATOM 548 C CA . CYS A 1 73 ? 2.747 5.847 -0.377 1.00 90.31 73 CYS A CA 1
ATOM 549 C C . CYS A 1 73 ? 3.130 6.133 1.089 1.00 90.31 73 CYS A C 1
ATOM 551 O O . CYS A 1 73 ? 2.371 5.803 1.997 1.00 90.31 73 CYS A O 1
ATOM 553 N N . GLY A 1 74 ? 4.300 6.726 1.351 1.00 91.06 74 GLY A N 1
ATOM 554 C CA . GLY A 1 74 ? 4.770 7.036 2.704 1.00 91.06 74 GLY A CA 1
ATOM 555 C C . GLY A 1 74 ? 5.497 5.889 3.414 1.00 91.06 74 GLY A C 1
ATOM 556 O O . GLY A 1 74 ? 5.693 5.951 4.632 1.00 91.06 74 GLY A O 1
ATOM 557 N N . PHE A 1 75 ? 5.922 4.852 2.688 1.00 93.81 75 PHE A N 1
ATOM 558 C CA . PHE A 1 75 ? 6.829 3.847 3.237 1.00 93.81 75 PHE A CA 1
ATOM 559 C C . PHE A 1 75 ? 8.233 4.431 3.419 1.00 93.81 75 PHE A C 1
ATOM 561 O O . PHE A 1 75 ? 8.684 5.286 2.657 1.00 93.81 75 PHE A O 1
ATOM 568 N N . LYS A 1 76 ? 8.954 3.914 4.414 1.00 94.50 76 LYS A N 1
ATOM 569 C CA . LYS A 1 76 ? 10.359 4.226 4.678 1.00 94.50 76 LYS A CA 1
ATOM 570 C C . LYS A 1 76 ? 11.207 2.982 4.498 1.00 94.50 76 LYS A C 1
ATOM 572 O O . LYS A 1 76 ? 10.818 1.904 4.948 1.00 94.50 76 LYS A O 1
ATOM 577 N N . GLU A 1 77 ? 12.361 3.129 3.868 1.00 94.50 77 GLU A N 1
ATOM 578 C CA . GLU A 1 77 ? 13.343 2.055 3.794 1.00 94.50 77 GLU A CA 1
ATOM 579 C C . GLU A 1 77 ? 13.908 1.786 5.194 1.00 94.50 77 GLU A C 1
ATOM 581 O O . GLU A 1 77 ? 14.283 2.713 5.912 1.00 94.50 77 GLU A O 1
ATOM 586 N N . ILE A 1 78 ? 13.920 0.516 5.599 1.00 95.31 78 ILE A N 1
ATOM 587 C CA . ILE A 1 78 ? 14.486 0.076 6.884 1.00 95.31 78 ILE A CA 1
ATOM 588 C C . ILE A 1 78 ? 15.754 -0.736 6.669 1.00 95.31 78 ILE A C 1
ATOM 590 O O . ILE A 1 78 ? 16.692 -0.622 7.453 1.00 95.31 78 ILE A O 1
ATOM 594 N N . VAL A 1 79 ? 15.781 -1.563 5.622 1.00 94.12 79 VAL A N 1
ATOM 595 C CA . VAL A 1 79 ? 16.957 -2.365 5.278 1.00 94.12 79 VAL A CA 1
ATOM 596 C C . VAL A 1 79 ? 17.240 -2.196 3.788 1.00 94.12 79 VAL A C 1
ATOM 598 O O . VAL A 1 79 ? 16.485 -2.741 2.975 1.00 94.12 79 VAL A O 1
ATOM 601 N N . PRO A 1 80 ? 18.306 -1.464 3.425 1.00 91.19 80 PRO A N 1
ATOM 602 C CA . PRO A 1 80 ? 18.762 -1.373 2.045 1.00 91.19 80 PRO A CA 1
ATOM 603 C C . PRO A 1 80 ? 19.247 -2.736 1.548 1.00 91.19 80 PRO A C 1
ATOM 605 O O . PRO A 1 80 ? 19.933 -3.458 2.276 1.00 91.19 80 PRO A O 1
ATOM 608 N N . HIS A 1 81 ? 18.917 -3.099 0.309 1.00 86.19 81 HIS A N 1
ATOM 609 C CA . HIS A 1 81 ? 19.415 -4.327 -0.307 1.00 86.19 81 HIS A CA 1
ATOM 610 C C . HIS A 1 81 ? 19.559 -4.169 -1.835 1.00 86.19 81 HIS A C 1
ATOM 612 O O . HIS A 1 81 ? 18.679 -3.584 -2.462 1.00 86.19 81 HIS A O 1
ATOM 618 N N . PRO A 1 82 ? 20.607 -4.737 -2.475 1.00 78.12 82 PRO A N 1
ATOM 619 C CA . PRO A 1 82 ? 20.923 -4.472 -3.887 1.00 78.12 82 PRO A CA 1
ATOM 620 C C . PRO A 1 82 ? 19.837 -4.844 -4.907 1.00 78.12 82 PRO A C 1
ATOM 622 O O . PRO A 1 82 ? 19.770 -4.250 -5.975 1.00 78.12 82 PRO A O 1
ATOM 625 N N . ARG A 1 83 ? 19.006 -5.851 -4.605 1.00 77.88 83 ARG A N 1
ATOM 626 C CA . ARG A 1 83 ? 17.875 -6.266 -5.461 1.00 77.88 83 ARG A CA 1
ATOM 627 C C . ARG A 1 83 ? 16.535 -5.726 -4.971 1.00 77.88 83 ARG A C 1
ATOM 629 O O . ARG A 1 83 ? 15.838 -5.022 -5.690 1.00 77.88 83 ARG A O 1
ATOM 636 N N . VAL A 1 84 ? 16.171 -6.104 -3.748 1.00 84.31 84 VAL A N 1
ATOM 637 C CA . VAL A 1 84 ? 14.896 -5.759 -3.119 1.00 84.31 84 VAL A CA 1
ATOM 638 C C . VAL A 1 84 ? 15.110 -5.242 -1.701 1.00 84.31 84 VAL A C 1
ATOM 640 O O . VAL A 1 84 ? 15.323 -6.022 -0.777 1.00 84.31 84 VAL A O 1
ATOM 643 N N . SER A 1 85 ? 15.048 -3.930 -1.519 1.00 90.19 85 SER A N 1
ATOM 644 C CA . SER A 1 85 ? 15.099 -3.302 -0.199 1.00 90.19 85 SER A CA 1
ATOM 645 C C . SER A 1 85 ? 13.846 -3.615 0.614 1.00 90.19 85 SER A C 1
ATOM 647 O O . SER A 1 85 ? 12.753 -3.773 0.064 1.00 90.19 85 SER A O 1
ATOM 649 N N . ARG A 1 86 ? 13.973 -3.670 1.943 1.00 93.12 86 ARG A N 1
ATOM 650 C CA . ARG A 1 86 ? 12.825 -3.788 2.851 1.00 93.12 86 ARG A CA 1
ATOM 651 C C . ARG A 1 86 ? 12.352 -2.405 3.278 1.00 93.12 86 ARG A C 1
ATOM 653 O O . ARG A 1 86 ? 13.106 -1.618 3.852 1.00 93.12 86 ARG A O 1
ATOM 660 N N . TRP A 1 87 ? 11.065 -2.174 3.079 1.00 94.62 87 TRP A N 1
ATOM 661 C CA . TRP A 1 87 ? 10.355 -0.947 3.395 1.00 94.62 87 TRP A CA 1
ATOM 662 C C . TRP A 1 87 ? 9.298 -1.197 4.461 1.00 94.62 87 TRP A C 1
ATOM 664 O O . TRP A 1 87 ? 8.753 -2.296 4.569 1.00 94.62 87 TRP A O 1
ATOM 674 N N . ARG A 1 88 ? 8.971 -0.169 5.237 1.00 94.69 88 ARG A N 1
ATOM 675 C CA . ARG A 1 88 ? 7.924 -0.221 6.253 1.00 94.69 88 ARG A CA 1
ATOM 676 C C . ARG A 1 88 ? 7.166 1.089 6.338 1.00 94.69 88 ARG A C 1
ATOM 678 O O . ARG A 1 88 ? 7.749 2.168 6.293 1.00 94.69 88 ARG A O 1
ATOM 685 N N . MET A 1 89 ? 5.866 0.974 6.542 1.00 93.31 89 MET A N 1
ATOM 686 C CA . MET A 1 89 ? 4.982 2.075 6.870 1.00 93.31 89 MET A CA 1
ATOM 687 C C . MET A 1 89 ? 4.291 1.778 8.199 1.00 93.31 89 MET A C 1
ATOM 689 O O . MET A 1 89 ? 3.572 0.784 8.333 1.00 93.31 89 MET A O 1
ATOM 693 N N . ASP A 1 90 ? 4.504 2.644 9.187 1.00 90.69 90 ASP A N 1
ATOM 694 C CA . ASP A 1 90 ? 3.780 2.578 10.453 1.00 90.69 90 ASP A CA 1
ATOM 695 C C . ASP A 1 90 ? 2.420 3.276 10.313 1.00 90.69 90 ASP A C 1
ATOM 697 O O . ASP A 1 90 ? 2.321 4.464 9.999 1.00 90.69 90 ASP A O 1
ATOM 701 N N . ILE A 1 91 ? 1.353 2.529 10.583 1.00 87.25 91 ILE A N 1
ATOM 702 C CA . ILE A 1 91 ? -0.022 3.021 10.565 1.00 87.25 91 ILE A CA 1
ATOM 703 C C . ILE A 1 91 ? -0.286 3.681 11.922 1.00 87.25 91 ILE A C 1
ATOM 705 O O . ILE A 1 91 ? -0.566 3.028 12.932 1.00 87.25 91 ILE A O 1
ATOM 709 N N . ASN A 1 92 ? -0.151 5.006 11.968 1.00 70.00 92 ASN A N 1
ATOM 710 C CA . ASN A 1 92 ? -0.301 5.766 13.205 1.00 70.00 92 ASN A CA 1
ATOM 711 C C . ASN A 1 92 ? -1.755 5.763 13.708 1.00 70.00 92 ASN A C 1
ATOM 713 O O . ASN A 1 92 ? -2.640 6.407 13.147 1.00 70.00 92 ASN A O 1
ATOM 717 N N . LYS A 1 93 ? -1.979 5.123 14.863 1.00 59.22 93 LYS A N 1
ATOM 718 C CA . LYS A 1 93 ? -3.272 5.081 15.570 1.00 59.22 93 LYS A CA 1
ATOM 719 C C . LYS A 1 93 ? -3.704 6.402 16.219 1.00 59.22 93 LYS A C 1
ATOM 721 O O . LYS A 1 93 ? -4.817 6.464 16.736 1.00 59.22 93 LYS A O 1
ATOM 726 N N . ARG A 1 94 ? -2.863 7.449 16.234 1.00 53.72 94 ARG A N 1
ATOM 727 C CA . ARG A 1 94 ? -3.075 8.645 17.087 1.00 53.72 94 ARG A CA 1
ATOM 728 C C . ARG A 1 94 ? -4.420 9.354 16.883 1.00 53.72 94 ARG A C 1
ATOM 730 O O . ARG A 1 94 ? -4.859 10.052 17.791 1.00 53.72 94 ARG A O 1
ATOM 737 N N . ASN A 1 95 ? -5.092 9.129 15.753 1.00 52.88 95 ASN A N 1
ATOM 738 C CA . ASN A 1 95 ? -6.396 9.720 15.455 1.00 52.88 95 ASN A CA 1
ATOM 739 C C . ASN A 1 95 ? -7.512 8.690 15.202 1.00 52.88 95 ASN A C 1
ATOM 741 O O . ASN A 1 95 ? -8.602 9.101 14.819 1.00 52.88 95 ASN A O 1
ATOM 745 N N . LEU A 1 96 ? -7.289 7.385 15.419 1.00 57.28 96 LEU A N 1
ATOM 746 C CA . LEU A 1 96 ? -8.368 6.394 15.275 1.00 57.28 96 LEU A CA 1
ATOM 747 C C . LEU A 1 96 ? -9.464 6.637 16.309 1.00 57.28 96 LEU A C 1
ATOM 749 O O . LEU A 1 96 ? -10.627 6.696 15.943 1.00 57.28 96 LEU A O 1
ATOM 753 N N . TRP A 1 97 ? -9.092 6.927 17.559 1.00 56.59 97 TRP A N 1
ATOM 754 C CA . TRP A 1 97 ? -10.064 7.325 18.577 1.00 56.59 97 TRP A CA 1
ATOM 755 C C . TRP A 1 97 ? -10.816 8.604 18.179 1.00 56.59 97 TRP A C 1
ATOM 757 O O . TRP A 1 97 ? -12.019 8.668 18.367 1.00 56.59 97 TRP A O 1
ATOM 767 N N . LYS A 1 98 ? -10.152 9.595 17.561 1.00 67.19 98 LYS A N 1
ATOM 768 C CA . LYS A 1 98 ? -10.813 10.824 17.081 1.00 67.19 98 LYS A CA 1
ATOM 769 C C . LYS A 1 98 ? -11.786 10.538 15.941 1.00 67.19 98 LYS A C 1
ATOM 771 O O . LYS A 1 98 ? -12.872 11.100 15.937 1.00 67.19 98 LYS A O 1
ATOM 776 N N . LYS A 1 99 ? -11.413 9.669 14.995 1.00 65.50 99 LYS A N 1
ATOM 777 C CA . LYS A 1 99 ? -12.299 9.211 13.914 1.00 65.50 99 LYS A CA 1
ATOM 778 C C . LYS A 1 99 ? -13.496 8.442 14.470 1.00 65.50 99 LYS A C 1
ATOM 780 O O . LYS A 1 99 ? -14.616 8.760 14.100 1.00 65.50 99 LYS A O 1
ATOM 785 N N . SER A 1 100 ? -13.279 7.499 15.386 1.00 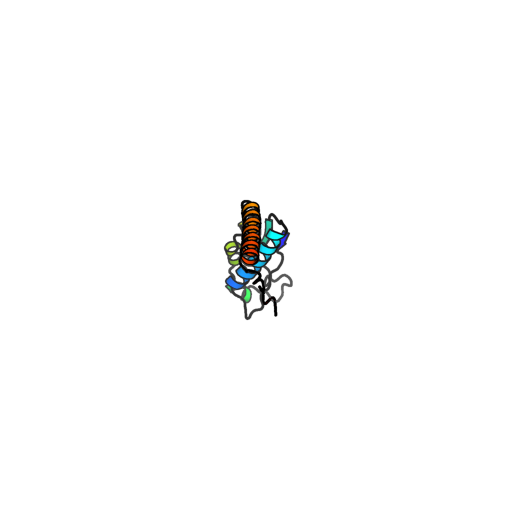64.94 100 SER A N 1
ATOM 786 C CA . SER A 1 100 ? -14.355 6.734 16.027 1.00 64.94 100 SER A CA 1
ATOM 787 C C . SER A 1 100 ? -15.268 7.624 16.874 1.00 64.94 100 SER A C 1
ATOM 789 O O . SER A 1 100 ? -16.482 7.492 16.794 1.00 64.94 100 SER A O 1
ATOM 791 N N . VAL A 1 101 ? -14.710 8.579 17.627 1.00 79.56 101 VAL A N 1
ATOM 792 C CA . VAL A 1 101 ? -15.486 9.572 18.389 1.00 79.56 101 VAL A CA 1
ATOM 793 C C . VAL A 1 101 ? -16.268 10.486 17.452 1.00 79.56 101 VAL A C 1
ATOM 795 O O . VAL A 1 101 ? -17.438 10.747 17.708 1.00 79.56 101 VAL A O 1
ATOM 798 N N . LYS A 1 102 ? -15.668 10.943 16.348 1.00 78.44 102 LYS A N 1
ATOM 799 C CA . LYS A 1 102 ? -16.370 11.763 15.359 1.00 78.44 102 LYS A CA 1
ATOM 800 C C . LYS A 1 102 ? -17.500 10.990 14.681 1.00 78.44 102 LYS A C 1
ATOM 802 O O . LYS A 1 102 ? -18.595 11.522 14.597 1.00 78.44 102 LYS A O 1
ATOM 807 N N . ALA A 1 103 ? -17.271 9.742 14.283 1.00 79.31 103 ALA A N 1
ATOM 808 C CA . ALA A 1 103 ? -18.310 8.889 13.712 1.00 79.31 103 ALA A CA 1
ATOM 809 C C . ALA A 1 103 ? -19.458 8.639 14.706 1.00 79.31 103 ALA A C 1
ATOM 811 O O . ALA A 1 103 ? -20.620 8.752 14.337 1.00 79.31 103 ALA A O 1
ATOM 812 N N . ALA A 1 104 ? -19.145 8.374 15.980 1.00 85.19 104 ALA A N 1
ATOM 813 C CA . ALA A 1 104 ? -20.156 8.210 17.025 1.00 85.19 104 ALA A CA 1
ATOM 814 C C . ALA A 1 104 ? -20.952 9.504 17.286 1.00 85.19 104 ALA A C 1
ATOM 816 O O . ALA A 1 104 ? -22.159 9.454 17.511 1.00 85.19 104 ALA A O 1
ATOM 817 N N . LEU A 1 105 ? -20.294 10.668 17.241 1.00 86.75 105 LEU A N 1
ATOM 818 C CA . LEU A 1 105 ? -20.961 11.967 17.346 1.00 86.75 105 LEU A CA 1
ATOM 819 C C . LEU A 1 105 ? -21.850 12.245 16.132 1.00 86.75 105 LEU A C 1
ATOM 821 O O . LEU A 1 105 ? -22.998 12.634 16.318 1.00 86.75 105 LEU A O 1
ATOM 825 N N . ASP A 1 106 ? -21.349 12.019 14.917 1.00 90.00 106 ASP A N 1
ATOM 826 C CA . ASP A 1 106 ? -22.101 12.210 13.674 1.00 90.00 106 ASP A CA 1
ATOM 827 C C . ASP A 1 106 ? -23.353 11.305 13.663 1.00 90.00 106 ASP A C 1
ATOM 829 O O . ASP A 1 106 ? -24.443 11.788 13.361 1.00 90.00 106 ASP A O 1
ATOM 833 N N . GLN A 1 107 ? -23.242 10.049 14.119 1.00 86.19 107 GLN A N 1
ATOM 834 C CA . GLN A 1 107 ? -24.389 9.150 14.304 1.00 86.19 107 GLN A CA 1
ATOM 835 C C . GLN A 1 107 ? -25.405 9.710 15.309 1.00 86.19 107 GLN A C 1
ATOM 837 O O . GLN A 1 107 ? -26.591 9.790 15.005 1.00 86.19 107 GLN A O 1
ATOM 842 N N . ARG A 1 108 ? -24.948 10.176 16.480 1.00 84.12 108 ARG A N 1
ATOM 843 C CA . ARG A 1 108 ? -25.833 10.770 17.497 1.00 84.12 108 ARG A CA 1
ATOM 844 C C . ARG A 1 108 ? -26.564 12.014 16.982 1.00 84.12 108 ARG A C 1
ATOM 846 O O . ARG A 1 108 ? -27.715 12.241 17.350 1.00 84.12 108 ARG A O 1
ATOM 853 N N . TYR A 1 109 ? -25.911 12.837 16.160 1.00 88.00 109 TYR A N 1
ATOM 854 C CA . TYR A 1 109 ? -26.556 13.993 15.535 1.00 88.00 109 TYR A CA 1
ATOM 855 C C . TYR A 1 109 ? -27.635 13.571 14.539 1.00 88.00 109 TYR A C 1
ATOM 857 O O . TYR A 1 109 ? -28.715 14.157 14.552 1.00 88.00 109 TYR A O 1
ATOM 865 N N . VAL A 1 110 ? -27.371 12.553 13.716 1.00 86.19 110 VAL A N 1
ATOM 866 C CA . VAL A 1 110 ? -28.366 11.992 12.791 1.00 86.19 110 VAL A CA 1
ATOM 867 C C . VAL A 1 110 ? -29.563 11.428 13.557 1.00 86.19 110 VAL A C 1
ATOM 869 O O . VAL A 1 110 ? -30.693 11.798 13.248 1.00 86.19 110 VAL A O 1
ATOM 872 N N . ASP A 1 111 ? -29.328 10.630 14.602 1.00 85.50 111 ASP A N 1
ATOM 873 C CA . ASP A 1 111 ? -30.392 10.065 15.443 1.00 85.50 111 ASP A CA 1
ATOM 874 C C . ASP A 1 111 ? -31.261 11.178 16.060 1.00 85.50 111 ASP A C 1
ATOM 876 O O . ASP A 1 111 ? -32.491 11.128 16.009 1.00 85.50 111 ASP A O 1
ATOM 880 N N . ARG A 1 112 ? -30.634 12.249 16.572 1.00 84.06 112 ARG A N 1
ATOM 881 C CA . ARG A 1 112 ? -31.358 13.396 17.142 1.00 84.06 112 ARG A CA 1
ATOM 882 C C . ARG A 1 112 ? -32.129 14.204 16.094 1.00 84.06 112 ARG A C 1
ATOM 884 O O . ARG A 1 112 ? -33.211 14.710 16.389 1.00 84.06 112 ARG A O 1
ATOM 891 N N . MET A 1 113 ? -31.580 14.363 14.893 1.00 78.62 113 MET A N 1
ATOM 892 C CA . MET A 1 113 ? -32.266 15.031 13.783 1.00 78.62 113 MET A CA 1
ATOM 893 C C . MET A 1 113 ? -33.507 14.248 13.352 1.00 78.62 113 MET A C 1
ATOM 895 O O . MET A 1 113 ? -34.549 14.857 13.122 1.00 78.62 113 MET A O 1
ATOM 899 N N . ILE A 1 114 ? -33.415 12.914 13.302 1.00 77.06 114 ILE A N 1
ATOM 900 C CA . ILE A 1 114 ? -34.560 12.041 13.034 1.00 77.06 114 ILE A CA 1
ATOM 901 C C . ILE A 1 114 ? -35.642 12.274 14.090 1.00 77.06 114 ILE A C 1
ATOM 903 O O . ILE A 1 114 ? -36.759 12.599 13.706 1.00 77.06 114 ILE A O 1
ATOM 907 N N . GLU A 1 115 ? -35.316 12.223 15.390 1.00 74.38 115 GLU A N 1
ATOM 908 C CA . GLU A 1 115 ? -36.290 12.495 16.463 1.00 74.38 115 GLU A CA 1
ATOM 909 C C . GLU A 1 115 ? -37.027 13.829 16.268 1.00 74.38 115 GLU A C 1
ATOM 911 O O . GLU A 1 115 ? -3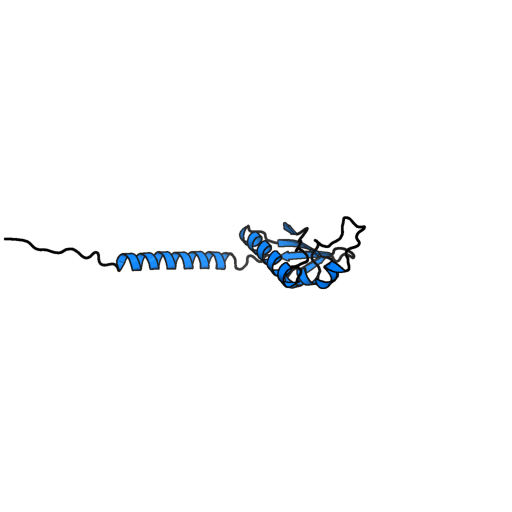8.252 13.877 16.351 1.00 74.38 115 GLU A O 1
ATOM 916 N N . LEU A 1 116 ? -36.302 14.915 15.985 1.00 73.12 116 LEU A N 1
ATOM 917 C CA . LEU A 1 116 ? -36.898 16.244 15.806 1.00 73.12 116 LEU A CA 1
ATOM 918 C C . LEU A 1 116 ? -37.858 16.311 14.610 1.00 73.12 116 LEU A C 1
ATOM 920 O O . LEU A 1 116 ? -38.878 16.993 14.690 1.00 73.12 116 LEU A O 1
ATOM 924 N N . ILE A 1 117 ? -37.560 15.594 13.525 1.00 71.94 117 ILE A N 1
ATOM 925 C CA . ILE A 1 117 ? -38.448 15.497 12.361 1.00 71.94 117 ILE A CA 1
ATOM 926 C C . ILE A 1 117 ? -39.710 14.703 12.722 1.00 71.94 117 ILE A C 1
ATOM 928 O O . ILE A 1 117 ? -40.811 15.120 12.363 1.00 71.94 117 ILE A O 1
ATOM 932 N N . THR A 1 118 ? -39.587 13.610 13.483 1.00 65.62 118 THR A N 1
ATOM 933 C CA . THR A 1 118 ? -40.740 12.791 13.893 1.00 65.62 118 THR A CA 1
ATOM 934 C C . THR A 1 118 ? -41.679 13.527 14.852 1.00 65.62 118 THR A C 1
ATOM 936 O O . THR A 1 118 ? -42.889 13.346 14.764 1.00 65.62 118 THR A O 1
ATOM 939 N N . TYR A 1 119 ? -41.158 14.388 15.735 1.00 61.66 119 TYR A N 1
ATOM 940 C CA . TYR A 1 119 ? -41.977 15.234 16.621 1.00 61.66 119 TYR A CA 1
ATOM 941 C C . TYR A 1 119 ? -42.558 16.482 15.926 1.00 61.66 119 TYR A C 1
ATOM 943 O O . TYR A 1 119 ? -43.464 17.111 16.468 1.00 61.66 119 TYR A O 1
ATOM 951 N N . GLY A 1 120 ? -42.051 16.853 14.744 1.00 53.62 120 GLY A N 1
ATOM 952 C CA . GLY A 1 120 ? -42.499 18.016 13.970 1.00 53.62 120 GLY A CA 1
ATOM 953 C C . GLY A 1 120 ? -43.638 17.743 12.983 1.00 53.62 120 GLY A C 1
ATOM 954 O O . GLY A 1 120 ? -44.168 18.691 12.407 1.00 53.62 120 GLY A O 1
ATOM 955 N N . ALA A 1 121 ? -44.034 16.485 12.774 1.00 52.12 121 ALA A N 1
ATOM 956 C CA . ALA A 1 121 ? -45.224 16.161 11.996 1.00 52.12 121 ALA A CA 1
ATOM 957 C C . ALA A 1 121 ? -46.456 16.263 12.913 1.00 52.12 121 ALA A C 1
ATOM 959 O O . ALA A 1 121 ? -46.638 15.384 13.759 1.00 52.12 121 ALA A O 1
ATOM 960 N N . PRO A 1 122 ? -47.317 17.296 12.795 1.00 49.59 122 PRO A N 1
ATOM 961 C CA . PRO A 1 122 ? -48.582 17.270 13.506 1.00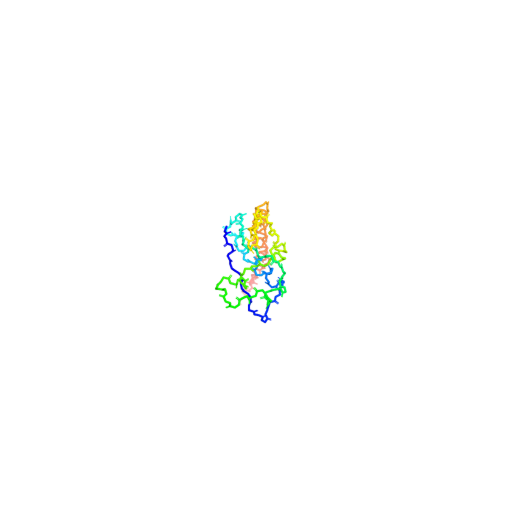 49.59 122 PRO A CA 1
ATOM 962 C C . PRO A 1 122 ? -49.365 16.058 12.997 1.00 49.59 122 PRO A C 1
ATOM 964 O O . PRO A 1 122 ? -49.712 15.981 11.816 1.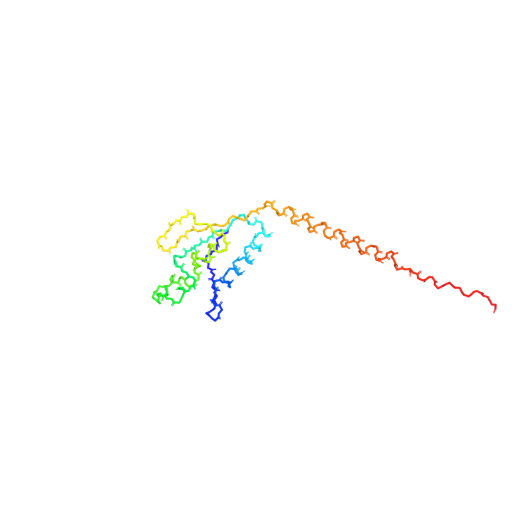00 49.59 122 PRO A O 1
ATOM 967 N N . SER A 1 123 ? -49.656 15.105 13.882 1.00 57.66 123 SER A N 1
ATOM 968 C CA . SER A 1 123 ? -50.776 14.200 13.674 1.00 57.66 123 SER A CA 1
ATOM 969 C C . SER A 1 123 ? -52.013 15.085 13.598 1.00 57.66 123 SER A C 1
ATOM 971 O O . SER A 1 123 ? -52.509 15.557 14.616 1.00 57.66 123 SER A O 1
ATOM 973 N N . SER A 1 124 ? -52.453 15.405 12.379 1.00 50.34 124 SER A N 1
ATOM 974 C CA . SER A 1 124 ? -53.687 16.153 12.171 1.00 50.34 124 SER A CA 1
ATOM 975 C C . SER A 1 124 ? -54.805 15.373 12.867 1.00 50.34 124 SER A C 1
ATOM 977 O O . SER A 1 124 ? -55.095 14.245 12.454 1.00 50.34 124 SER A O 1
ATOM 979 N N . PRO A 1 125 ? -55.407 15.898 13.949 1.00 47.59 125 PRO A N 1
ATOM 980 C CA . PRO A 1 125 ? -56.598 15.287 14.486 1.00 47.59 125 PRO A CA 1
ATOM 981 C C . PRO A 1 125 ? -57.699 15.645 13.495 1.00 47.59 125 PRO A C 1
ATOM 983 O O . PRO A 1 125 ? -58.003 16.824 13.304 1.00 47.59 125 PRO A O 1
ATOM 986 N N . LEU A 1 126 ? -58.295 14.641 12.855 1.00 56.16 126 LEU A N 1
ATOM 987 C CA . LEU A 1 126 ? -59.596 14.797 12.214 1.00 56.16 126 LEU A CA 1
ATOM 988 C C . LEU A 1 126 ? -60.605 15.148 13.319 1.00 56.16 126 LEU A C 1
ATOM 990 O O . LEU A 1 126 ? -61.219 14.276 13.928 1.00 56.16 126 LEU A O 1
ATOM 994 N N . ALA A 1 127 ? -60.702 16.435 13.642 1.00 50.59 127 ALA A N 1
ATOM 995 C CA . ALA A 1 127 ? -61.629 16.972 14.616 1.00 50.59 127 ALA A CA 1
ATOM 996 C C . ALA A 1 127 ? -62.936 17.346 13.912 1.00 50.59 127 ALA A C 1
ATOM 998 O O . ALA A 1 127 ? -63.043 18.399 13.296 1.00 50.59 127 ALA A O 1
ATOM 999 N N . GLY A 1 128 ? -63.920 16.460 14.068 1.00 48.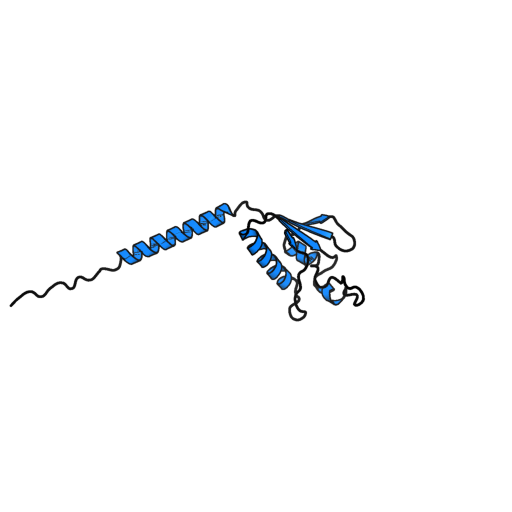06 128 GLY A N 1
ATOM 1000 C CA . GLY A 1 128 ? -65.280 16.838 14.442 1.00 48.06 128 GLY A CA 1
ATOM 1001 C C . GLY A 1 128 ? -66.247 17.270 13.339 1.00 48.06 128 GLY A C 1
ATOM 1002 O O . GLY A 1 128 ? -66.205 18.394 12.856 1.00 48.06 128 GLY A O 1
ATOM 1003 N N . SER A 1 129 ? -67.276 16.449 13.136 1.00 40.78 129 SER A N 1
ATOM 1004 C CA . SER A 1 129 ? -68.650 16.962 13.150 1.00 40.78 129 SER A CA 1
ATOM 1005 C C . SER A 1 129 ? -69.511 16.045 14.023 1.00 40.78 129 SER A C 1
ATOM 1007 O O . SER A 1 129 ? -69.726 14.884 13.678 1.00 40.78 129 SER A O 1
ATOM 1009 N N . PHE A 1 130 ? -69.957 16.555 15.171 1.00 48.12 130 PHE A N 1
ATOM 1010 C CA . PHE A 1 130 ? -71.009 15.955 15.996 1.00 48.12 130 PHE A CA 1
ATOM 1011 C C . PHE A 1 130 ? -72.345 16.643 15.672 1.00 48.12 130 PHE A C 1
ATOM 1013 O O . PHE A 1 130 ? -72.365 17.871 15.650 1.00 48.12 130 PHE A O 1
ATOM 1020 N N . SER A 1 131 ? -73.394 15.819 15.517 1.00 43.94 131 SER A N 1
ATOM 1021 C CA . SER A 1 131 ? -74.851 16.085 15.600 1.00 43.94 131 SER A CA 1
ATOM 1022 C C . SER A 1 131 ? -75.446 17.049 14.553 1.00 43.94 131 SER A C 1
ATOM 1024 O O . SER A 1 131 ? -74.894 18.109 14.301 1.00 43.94 131 SER A O 1
ATOM 1026 N N . GLU A 1 132 ? -76.526 16.715 13.839 1.00 40.19 132 GLU A N 1
ATOM 1027 C CA . GLU A 1 132 ? -77.885 16.361 14.304 1.00 40.19 132 GLU A CA 1
ATOM 1028 C C . GLU A 1 132 ? -78.629 15.448 13.308 1.00 40.19 132 GLU A C 1
ATOM 1030 O O . GLU A 1 132 ? -78.394 15.593 12.084 1.00 40.19 132 GLU A O 1
#

Foldseek 3Di:
DEDEFDADPPVPQDLVVLLVVVVVVVVVVVVVVDFKYKFWAAEDDSVCLVVQDPVPDPPDDVGGHHPSSCVSNVWDFDADDNGITMTMDGDDCPCVVVVVVVVVVVVVVVVVVVVVVVVPDPPPPPDDDDDD

Organism: NCBI:txid1528099